Protein AF-A0A9C8AF38-F1 (afdb_monomer_lite)

Secondary structure (DSSP, 8-state):
----S-EEEEE-TT--EEEE-TTS-EEEE-TT-BEEEE---B--TT----BPPEE-TTSSEE--S----B---

pLDDT: mean 88.03, std 12.37, range [38.16, 96.81]

Radius of gyration: 12.89 Å; chains: 1; bounding box: 33×25×34 Å

Foldseek 3Di:
DPPPQWDWDDADPQGWTWTAHPQGWIWTQGPQQFIWTWGHFDADPVGDDTDTFTAAPVRDGDPDPGSVDGDDD

Structure (mmCIF, N/CA/C/O backbone):
data_AF-A0A9C8AF38-F1
#
_entry.id   AF-A0A9C8AF38-F1
#
loop_
_atom_site.group_PDB
_atom_site.id
_atom_site.type_symbol
_atom_site.label_atom_id
_atom_site.label_alt_id
_atom_site.label_comp_id
_atom_site.label_asym_id
_atom_site.label_entity_id
_atom_site.label_seq_id
_atom_site.pdbx_PDB_ins_code
_atom_site.Cartn_x
_atom_site.Cartn_y
_atom_site.Cartn_z
_atom_site.occupancy
_atom_site.B_iso_or_equiv
_atom_site.auth_seq_id
_atom_site.auth_comp_id
_atom_site.auth_asym_id
_atom_site.auth_atom_id
_atom_site.pdbx_PDB_model_num
ATOM 1 N N . MET A 1 1 ? -19.296 -9.153 6.532 1.00 38.59 1 MET A N 1
ATOM 2 C CA . MET A 1 1 ? -18.196 -8.808 5.604 1.00 38.59 1 MET A CA 1
ATOM 3 C C . MET A 1 1 ? -17.561 -10.096 5.112 1.00 38.59 1 MET A C 1
ATOM 5 O O . MET A 1 1 ? -17.044 -10.840 5.933 1.00 38.59 1 MET A O 1
ATOM 9 N N . LYS A 1 2 ? -17.638 -10.408 3.812 1.00 38.16 2 LYS A N 1
ATOM 10 C CA . LYS A 1 2 ? -16.779 -11.454 3.240 1.00 38.16 2 LYS A CA 1
ATOM 11 C C . LYS A 1 2 ? -15.359 -10.901 3.308 1.00 38.16 2 LYS A C 1
ATOM 13 O O . LYS A 1 2 ? -15.073 -9.927 2.618 1.00 38.16 2 LYS A O 1
ATOM 18 N N . THR A 1 3 ? -14.515 -11.441 4.181 1.00 51.88 3 THR A N 1
ATOM 19 C CA . THR A 1 3 ? -13.079 -11.158 4.162 1.00 51.88 3 THR A CA 1
ATOM 20 C C . THR A 1 3 ? -12.609 -11.434 2.742 1.00 51.88 3 THR A C 1
ATOM 22 O O . THR A 1 3 ? -12.749 -12.544 2.237 1.00 51.88 3 THR A O 1
ATOM 25 N N . SER A 1 4 ? -12.131 -10.399 2.063 1.00 69.50 4 SER A N 1
ATOM 26 C CA . SER A 1 4 ? -11.693 -10.386 0.665 1.00 69.50 4 SER A CA 1
ATOM 27 C C . SER A 1 4 ? -10.404 -11.196 0.444 1.00 69.50 4 SER A C 1
ATOM 29 O O . SER A 1 4 ? -9.569 -10.816 -0.362 1.00 69.50 4 SER A O 1
ATOM 31 N N . GLY A 1 5 ? -10.214 -12.282 1.203 1.00 87.62 5 GLY A N 1
ATOM 32 C CA . GLY A 1 5 ? -9.018 -13.123 1.252 1.00 87.62 5 GLY A CA 1
ATOM 33 C C . GLY A 1 5 ? -7.829 -12.509 2.001 1.00 87.62 5 GLY A C 1
ATOM 34 O O . GLY A 1 5 ? -6.752 -13.097 2.007 1.00 87.62 5 GLY A O 1
ATOM 35 N N . PHE A 1 6 ? -7.982 -11.319 2.592 1.00 92.50 6 PHE A N 1
ATOM 36 C CA . PHE A 1 6 ? -6.926 -10.683 3.377 1.00 92.50 6 PHE A CA 1
ATOM 37 C C . PHE A 1 6 ? -6.891 -11.242 4.799 1.00 92.50 6 PHE A C 1
ATOM 39 O O . PHE A 1 6 ? -7.902 -11.259 5.501 1.00 92.50 6 PHE A O 1
ATOM 46 N N . GLU A 1 7 ? -5.706 -11.659 5.225 1.00 95.44 7 GLU A N 1
ATOM 47 C CA . GLU A 1 7 ? -5.443 -12.219 6.545 1.00 95.44 7 GLU A CA 1
ATOM 48 C C . GLU A 1 7 ? -4.567 -11.274 7.362 1.00 95.44 7 GLU A C 1
ATOM 50 O O . GLU A 1 7 ? -3.535 -10.800 6.878 1.00 95.44 7 GLU A O 1
ATOM 55 N N . TYR A 1 8 ? -4.927 -11.052 8.624 1.00 95.31 8 TYR A N 1
ATOM 56 C CA . TYR A 1 8 ? -4.100 -10.294 9.555 1.00 95.31 8 TYR A CA 1
ATOM 57 C C . TYR A 1 8 ?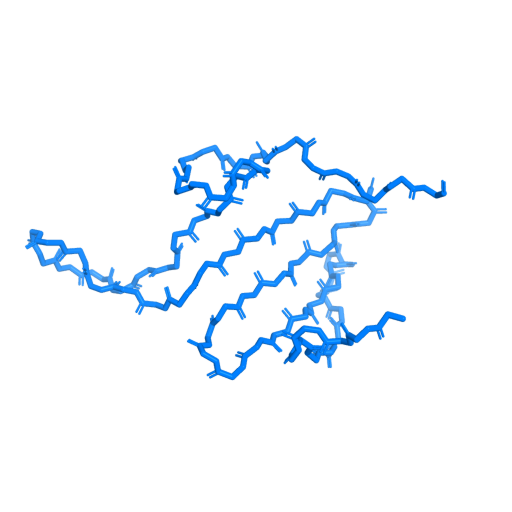 -2.767 -11.012 9.830 1.00 95.31 8 TYR A C 1
ATOM 59 O O . TYR A 1 8 ? -2.718 -12.206 10.124 1.00 95.31 8 TYR A O 1
ATOM 67 N N . ARG A 1 9 ? -1.661 -10.271 9.748 1.00 96.25 9 ARG A N 1
ATOM 68 C CA . ARG A 1 9 ? -0.272 -10.744 9.899 1.00 96.25 9 ARG A CA 1
ATOM 69 C C . ARG A 1 9 ? 0.488 -9.991 10.995 1.00 96.25 9 ARG A C 1
ATOM 71 O O . ARG A 1 9 ? 1.722 -9.933 10.973 1.00 96.25 9 ARG A O 1
ATOM 78 N N . GLY A 1 10 ? -0.237 -9.406 11.945 1.00 95.88 10 GLY A N 1
ATOM 79 C CA . GLY A 1 10 ? 0.336 -8.692 13.085 1.00 95.88 10 GLY A CA 1
ATOM 80 C C . GLY A 1 10 ? 0.519 -7.194 12.851 1.00 95.88 10 GLY A C 1
ATOM 81 O O . GLY A 1 10 ? 0.232 -6.668 11.774 1.00 95.88 10 GLY A O 1
ATOM 82 N N . LYS A 1 11 ? 1.069 -6.524 13.864 1.00 96.81 11 LYS A N 1
ATOM 83 C CA . LYS A 1 11 ? 1.452 -5.108 13.826 1.00 96.81 11 LYS A CA 1
ATOM 84 C C . LYS A 1 11 ? 2.949 -4.944 13.540 1.00 96.81 11 LYS A C 1
ATOM 86 O O . LYS A 1 11 ? 3.737 -5.866 13.764 1.00 96.81 11 LYS A O 1
ATOM 91 N N . THR A 1 12 ? 3.349 -3.821 12.955 1.00 92.88 12 THR A N 1
ATOM 92 C CA . THR A 1 12 ? 4.756 -3.383 12.958 1.00 92.88 12 THR A CA 1
ATOM 93 C C . THR A 1 12 ? 5.101 -2.752 14.309 1.00 92.88 12 THR A C 1
ATOM 95 O O . THR A 1 12 ? 4.203 -2.438 15.085 1.00 92.88 12 THR A O 1
ATOM 98 N N . GLU A 1 13 ? 6.389 -2.525 14.580 1.00 93.69 13 GLU A N 1
ATOM 99 C CA . GLU A 1 13 ? 6.832 -1.756 15.756 1.00 93.69 13 GLU A CA 1
ATOM 100 C C . GLU A 1 13 ? 6.218 -0.345 15.780 1.00 93.69 13 GLU A C 1
ATOM 102 O O . GLU A 1 13 ? 5.774 0.122 16.820 1.00 93.69 13 GLU A O 1
ATOM 107 N N . GLY A 1 14 ? 6.066 0.284 14.607 1.00 90.56 14 GLY A N 1
ATOM 108 C CA . GLY A 1 14 ? 5.357 1.559 14.442 1.00 90.56 14 GLY A CA 1
ATOM 109 C C . GLY A 1 14 ? 3.825 1.469 14.516 1.00 90.56 14 GLY A C 1
ATOM 110 O O . GLY A 1 14 ? 3.151 2.440 14.188 1.00 90.56 14 GLY A O 1
ATOM 111 N N . GLY A 1 15 ? 3.262 0.315 14.888 1.00 92.75 15 GLY A N 1
ATOM 112 C CA . GLY A 1 15 ? 1.829 0.129 15.131 1.00 92.75 15 GLY A CA 1
ATOM 113 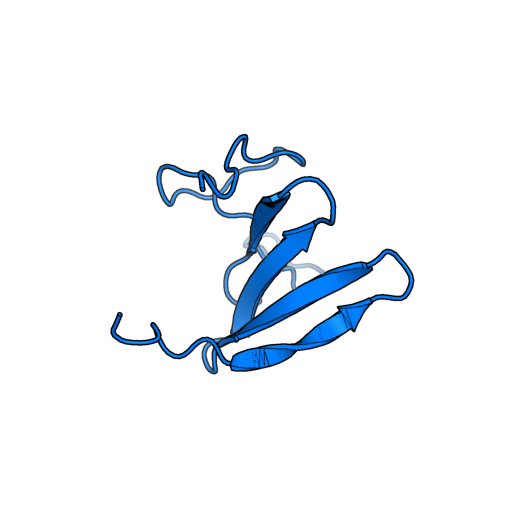C C . GLY A 1 15 ? 0.973 -0.170 13.899 1.00 92.75 15 GLY A C 1
ATOM 114 O O . GLY A 1 15 ? -0.249 -0.178 14.008 1.00 92.75 15 GLY A O 1
ATOM 115 N N . TYR A 1 16 ? 1.570 -0.430 12.733 1.00 93.94 16 TYR A N 1
ATOM 116 C CA . TYR A 1 16 ? 0.805 -0.598 11.494 1.00 93.94 16 TYR A CA 1
ATOM 117 C C . TYR A 1 16 ? 0.233 -2.007 11.455 1.00 93.94 16 TYR A C 1
ATOM 119 O O . TYR A 1 16 ? 1.000 -2.973 11.476 1.00 93.94 16 TYR A O 1
ATOM 127 N N . GLU A 1 17 ? -1.081 -2.149 11.354 1.00 96.38 17 GLU A N 1
ATOM 128 C CA . GLU A 1 17 ? -1.694 -3.451 11.119 1.00 96.38 17 GLU A CA 1
ATOM 129 C C . GLU A 1 17 ? -1.370 -3.932 9.720 1.00 96.38 17 GLU A C 1
ATOM 131 O O . GLU A 1 17 ? -1.480 -3.179 8.758 1.00 96.38 17 GLU A O 1
ATOM 136 N N . LYS A 1 18 ? -0.977 -5.196 9.597 1.00 96.31 18 LYS A N 1
ATOM 137 C CA . LYS A 1 18 ? -0.650 -5.810 8.315 1.00 96.31 18 LYS A CA 1
ATOM 138 C C . LYS A 1 18 ? -1.720 -6.817 7.951 1.00 96.31 18 LYS A C 1
ATOM 140 O O . LYS A 1 18 ? -1.936 -7.761 8.701 1.00 96.31 18 LYS A O 1
ATOM 145 N N . HIS A 1 19 ? -2.309 -6.671 6.775 1.00 95.81 19 HIS A N 1
ATOM 146 C CA . HIS A 1 19 ? -3.306 -7.585 6.226 1.00 95.81 19 HIS A CA 1
ATOM 147 C C . HIS A 1 19 ? -2.856 -8.031 4.835 1.00 95.81 19 HIS A C 1
ATOM 149 O O . HIS A 1 19 ? -2.648 -7.194 3.956 1.00 95.81 19 HIS A O 1
ATOM 155 N N . TYR A 1 20 ? -2.623 -9.328 4.626 1.00 95.88 20 TYR A N 1
ATOM 156 C CA . TYR A 1 20 ? -2.015 -9.867 3.399 1.00 95.88 20 TYR A CA 1
ATOM 157 C C . TYR A 1 20 ? -2.958 -10.808 2.665 1.00 95.88 20 TYR A C 1
ATOM 159 O O . TYR A 1 20 ? -3.633 -11.615 3.293 1.00 95.88 20 TYR A O 1
ATOM 167 N N . HIS A 1 21 ? -2.924 -10.750 1.339 1.00 95.38 21 HIS A N 1
ATOM 168 C CA . HIS A 1 21 ? -3.660 -11.649 0.461 1.00 95.38 21 HIS A CA 1
ATOM 169 C C . HIS A 1 21 ? -2.709 -12.617 -0.267 1.00 95.38 21 HIS A C 1
ATOM 171 O O . HIS A 1 21 ? -1.522 -12.324 -0.458 1.00 95.38 21 HIS A O 1
ATOM 177 N N . LEU A 1 22 ? -3.224 -13.783 -0.673 1.00 95.00 22 LEU A N 1
ATOM 178 C CA . LEU A 1 22 ? -2.447 -14.852 -1.323 1.00 95.00 22 LEU A CA 1
ATOM 179 C C . LEU A 1 22 ? -1.879 -14.457 -2.696 1.00 95.00 22 LEU A C 1
ATOM 181 O O . LEU A 1 22 ? -0.805 -14.919 -3.070 1.00 95.00 22 LEU A O 1
ATOM 185 N N . ASP A 1 23 ? -2.548 -13.557 -3.418 1.00 94.06 23 ASP A N 1
ATOM 186 C CA . ASP A 1 23 ? -2.043 -12.966 -4.673 1.00 94.06 23 ASP A CA 1
ATOM 187 C C . ASP A 1 23 ? -0.808 -12.057 -4.461 1.00 94.06 23 ASP A C 1
ATOM 189 O O . ASP A 1 23 ? -0.155 -11.631 -5.413 1.00 94.06 23 ASP A O 1
ATOM 193 N N . GLY A 1 24 ? -0.463 -11.757 -3.206 1.00 94.88 24 GLY A N 1
ATOM 194 C CA . GLY A 1 24 ? 0.639 -10.887 -2.822 1.00 94.88 24 GLY A CA 1
ATOM 195 C C . GLY A 1 24 ? 0.261 -9.420 -2.615 1.00 94.88 24 GLY A C 1
ATOM 196 O O . GLY A 1 24 ? 1.162 -8.639 -2.279 1.00 94.88 24 GLY A O 1
ATOM 197 N N . SER A 1 25 ? -1.010 -9.056 -2.784 1.00 94.81 25 SER A N 1
ATOM 198 C CA . SER A 1 25 ? -1.573 -7.769 -2.376 1.00 94.81 25 SER A CA 1
ATOM 199 C C . SER A 1 25 ? -1.511 -7.603 -0.857 1.00 94.81 25 SER A C 1
ATOM 201 O O . SER A 1 25 ? -1.503 -8.573 -0.089 1.00 94.81 25 SER A O 1
ATOM 203 N N . ARG A 1 26 ? -1.422 -6.355 -0.396 1.00 95.38 26 ARG A N 1
ATOM 204 C CA . ARG A 1 26 ? -1.334 -6.010 1.028 1.00 95.38 26 ARG A CA 1
ATOM 205 C C . ARG A 1 26 ? -2.137 -4.764 1.339 1.00 95.38 26 ARG A C 1
ATOM 207 O O . ARG A 1 26 ? -2.123 -3.814 0.559 1.00 95.38 26 ARG A O 1
ATOM 214 N N . VAL A 1 27 ? -2.720 -4.756 2.524 1.00 94.00 27 VAL A N 1
ATOM 215 C CA . VAL A 1 27 ? -3.299 -3.584 3.165 1.00 94.00 27 VAL A CA 1
ATOM 216 C C . VAL A 1 27 ? -2.547 -3.355 4.467 1.00 94.00 27 VAL A C 1
ATOM 218 O O . VAL A 1 27 ? -2.367 -4.286 5.254 1.00 94.00 27 VAL A O 1
ATOM 221 N N . HIS A 1 28 ? -2.073 -2.133 4.678 1.00 94.00 28 HIS A N 1
ATOM 222 C CA . HIS A 1 28 ? -1.574 -1.695 5.971 1.00 94.00 28 HIS A CA 1
ATOM 223 C C . HIS A 1 28 ? -2.479 -0.602 6.522 1.00 94.00 28 HIS A C 1
ATOM 225 O O . HIS A 1 28 ? -2.745 0.362 5.812 1.00 94.00 28 HIS A O 1
ATOM 231 N N . ILE A 1 29 ? -2.912 -0.743 7.771 1.00 93.62 29 ILE A N 1
ATOM 232 C CA . ILE A 1 29 ? -3.680 0.288 8.473 1.00 93.62 29 ILE A CA 1
ATOM 233 C C . ILE A 1 29 ? -2.737 0.935 9.477 1.00 93.62 29 ILE A C 1
ATOM 235 O O . ILE A 1 29 ? -2.146 0.248 10.315 1.00 93.62 29 ILE A O 1
ATOM 239 N N . ARG A 1 30 ? -2.533 2.240 9.350 1.00 91.94 30 ARG A N 1
ATOM 240 C CA . ARG A 1 30 ? -1.696 3.012 10.267 1.00 91.94 30 ARG A CA 1
ATOM 241 C C . ARG A 1 30 ? -2.446 3.305 11.576 1.00 91.94 30 ARG A C 1
ATOM 243 O O . ARG A 1 30 ? -3.669 3.207 11.606 1.00 91.94 30 ARG A O 1
ATOM 250 N N . PRO A 1 31 ? -1.741 3.680 12.661 1.00 92.50 31 PRO A N 1
ATOM 251 C CA . PRO A 1 31 ? -2.372 3.991 13.944 1.00 92.50 31 PRO A CA 1
ATOM 252 C C . PRO A 1 31 ? -3.369 5.154 13.887 1.00 92.50 31 PRO A C 1
ATOM 254 O O . PRO A 1 31 ? -4.276 5.207 14.705 1.00 92.50 31 PRO A O 1
ATOM 257 N N . ASP A 1 32 ? -3.200 6.069 12.930 1.00 90.69 32 ASP A N 1
ATOM 258 C CA . ASP A 1 32 ? -4.105 7.193 12.658 1.00 90.69 32 ASP A CA 1
ATOM 259 C C . ASP A 1 32 ? -5.302 6.812 11.765 1.00 90.69 32 ASP A C 1
ATOM 261 O O . ASP A 1 32 ? -6.105 7.670 11.412 1.00 90.69 32 ASP A O 1
ATOM 265 N N . GLY A 1 33 ? -5.421 5.537 11.385 1.00 89.81 33 GLY A N 1
ATOM 266 C CA . GLY A 1 33 ? -6.480 5.033 10.519 1.00 89.81 33 GLY A CA 1
ATOM 267 C C . GLY A 1 33 ? -6.198 5.148 9.019 1.00 89.81 33 GLY A C 1
ATOM 268 O O . GLY A 1 33 ? -7.027 4.674 8.241 1.00 89.81 33 GLY A O 1
ATOM 269 N N . GLU A 1 34 ? -5.059 5.711 8.580 1.00 90.44 34 GLU A N 1
ATOM 270 C CA . GLU A 1 34 ? -4.704 5.761 7.151 1.00 90.44 34 GLU A CA 1
ATOM 271 C C . GLU A 1 34 ? -4.533 4.341 6.587 1.00 90.44 34 GLU A C 1
ATOM 273 O O . GLU A 1 34 ? -3.796 3.508 7.130 1.00 90.44 34 GLU A O 1
ATOM 278 N N . ILE A 1 35 ? -5.179 4.073 5.453 1.00 91.56 35 ILE A N 1
ATOM 279 C CA . ILE A 1 35 ? -5.161 2.787 4.759 1.00 91.56 35 ILE A CA 1
ATOM 280 C C . ILE A 1 35 ? -4.210 2.855 3.565 1.00 91.56 35 ILE A C 1
ATOM 282 O O . ILE A 1 35 ? -4.472 3.508 2.558 1.00 91.56 35 ILE A O 1
ATOM 286 N N . VAL A 1 36 ? -3.124 2.087 3.622 1.00 92.50 36 VAL A N 1
ATOM 287 C CA . VAL A 1 36 ? -2.178 1.928 2.511 1.00 92.50 36 VAL A CA 1
ATOM 288 C C . VAL A 1 36 ? -2.412 0.593 1.816 1.00 92.50 36 VAL A C 1
ATOM 290 O O . VAL A 1 36 ? -2.109 -0.469 2.365 1.00 92.50 36 VAL A O 1
ATOM 293 N N . ARG A 1 37 ? -2.881 0.638 0.566 1.00 93.25 37 ARG A N 1
ATOM 294 C CA . ARG A 1 37 ? -3.082 -0.547 -0.279 1.00 93.25 37 ARG A CA 1
ATOM 295 C C . ARG A 1 37 ? -1.936 -0.713 -1.266 1.00 93.25 37 ARG A C 1
ATOM 297 O O . ARG A 1 37 ? -1.506 0.243 -1.911 1.00 93.25 37 ARG A O 1
ATOM 304 N N . THR A 1 38 ? -1.447 -1.939 -1.413 1.00 95.00 38 THR A N 1
ATOM 305 C CA . THR A 1 38 ? -0.461 -2.294 -2.438 1.00 95.00 38 THR A CA 1
ATOM 306 C C . THR A 1 38 ? -0.848 -3.577 -3.154 1.00 95.00 38 THR A C 1
ATOM 308 O O . THR A 1 38 ? -1.340 -4.510 -2.522 1.00 95.00 38 THR A O 1
ATOM 311 N N . GLY A 1 39 ? -0.606 -3.629 -4.461 1.00 94.56 39 GLY A N 1
ATOM 312 C CA . GLY A 1 39 ? -0.881 -4.808 -5.278 1.00 94.56 39 GLY A CA 1
ATOM 313 C C . GLY A 1 39 ? 0.208 -5.892 -5.203 1.00 94.56 39 GLY A C 1
ATOM 314 O O . GLY A 1 39 ? 1.192 -5.778 -4.449 1.00 94.56 39 GLY A O 1
ATOM 315 N N . PRO A 1 40 ? 0.083 -6.943 -6.032 1.00 95.69 40 PRO A N 1
ATOM 316 C CA . PRO A 1 40 ? 1.104 -7.967 -6.200 1.00 95.69 40 PRO A CA 1
ATOM 317 C C . PRO A 1 40 ? 2.447 -7.382 -6.643 1.00 95.69 40 PRO A C 1
ATOM 319 O O . PRO A 1 40 ? 2.560 -6.250 -7.110 1.00 95.69 40 PRO A O 1
ATOM 322 N N . LYS A 1 41 ? 3.514 -8.166 -6.478 1.00 95.25 41 LYS A N 1
ATOM 323 C CA . LYS A 1 41 ? 4.854 -7.733 -6.884 1.00 95.25 41 LYS A CA 1
ATOM 324 C C . LYS A 1 41 ? 4.919 -7.829 -8.402 1.00 95.25 41 LYS A C 1
ATOM 326 O O . LYS A 1 41 ? 4.733 -8.921 -8.929 1.00 95.25 41 LYS A O 1
ATOM 331 N N . MET A 1 42 ? 5.258 -6.740 -9.076 1.00 93.94 42 MET A N 1
ATOM 332 C CA . MET A 1 42 ? 5.416 -6.709 -10.528 1.00 93.94 42 MET A CA 1
ATOM 333 C C . MET A 1 42 ? 6.840 -6.331 -10.927 1.00 93.94 42 MET A C 1
ATOM 335 O O . MET A 1 42 ? 7.550 -5.642 -10.188 1.00 93.94 42 MET A O 1
ATOM 339 N N . THR A 1 43 ? 7.267 -6.822 -12.088 1.00 94.56 43 THR A N 1
ATOM 340 C CA . THR A 1 43 ? 8.515 -6.404 -12.732 1.00 94.56 43 THR A CA 1
ATOM 341 C C . THR A 1 43 ? 8.226 -5.140 -13.550 1.00 94.56 43 THR A C 1
ATOM 343 O O . THR A 1 43 ? 7.261 -5.154 -14.315 1.00 94.56 43 THR A O 1
ATOM 346 N N . PRO A 1 44 ? 9.013 -4.058 -13.416 1.00 91.38 44 PRO A N 1
ATOM 347 C CA . PRO A 1 44 ? 8.856 -2.884 -14.271 1.00 91.38 44 PRO A CA 1
ATOM 348 C C . PRO A 1 44 ? 9.101 -3.234 -15.745 1.00 91.38 44 PRO A C 1
ATOM 350 O O . PRO A 1 44 ? 9.953 -4.068 -16.050 1.00 91.38 44 PRO A O 1
ATOM 353 N N . GLN A 1 45 ? 8.400 -2.564 -16.663 1.00 88.12 45 GLN A N 1
ATOM 354 C CA . GLN A 1 45 ? 8.519 -2.822 -18.104 1.00 88.12 45 GLN A CA 1
ATOM 355 C C . GLN A 1 45 ? 9.938 -2.569 -18.641 1.00 88.12 45 GLN A C 1
ATOM 357 O O . GLN A 1 45 ? 10.415 -3.312 -19.490 1.00 88.12 45 GLN A O 1
ATOM 362 N N . ALA A 1 46 ? 10.640 -1.573 -18.094 1.00 89.88 46 ALA A N 1
ATOM 363 C CA . ALA A 1 46 ? 12.029 -1.256 -18.433 1.00 89.88 46 ALA A CA 1
ATOM 364 C C . ALA A 1 46 ? 13.067 -2.172 -17.740 1.00 89.88 46 ALA A C 1
ATOM 366 O O . ALA A 1 46 ? 14.263 -1.889 -17.769 1.00 89.88 46 ALA A O 1
ATOM 367 N N . GLY A 1 47 ? 12.628 -3.252 -17.083 1.00 88.94 47 GLY A N 1
ATOM 368 C CA . GLY A 1 47 ? 13.468 -4.056 -16.198 1.00 88.94 47 GLY A CA 1
ATOM 369 C C . GLY A 1 47 ? 13.684 -3.406 -14.824 1.00 88.94 47 GLY A C 1
ATOM 370 O O . GLY A 1 47 ? 13.208 -2.309 -14.541 1.00 88.94 47 GLY A O 1
ATOM 371 N N . GLY A 1 48 ? 14.373 -4.116 -13.923 1.00 90.62 48 GLY A N 1
ATOM 372 C CA . GLY A 1 48 ? 14.719 -3.623 -12.584 1.00 90.62 48 GLY A CA 1
ATOM 373 C C . GLY A 1 48 ? 14.087 -4.394 -11.420 1.00 90.62 48 GLY A C 1
ATOM 374 O O . GLY A 1 48 ? 13.567 -5.503 -11.567 1.00 90.62 48 GLY A O 1
ATOM 375 N N . LYS A 1 49 ? 14.177 -3.816 -10.214 1.00 94.06 49 LYS A N 1
ATOM 376 C CA . LYS A 1 49 ? 13.738 -4.463 -8.967 1.00 94.06 49 LYS A CA 1
ATOM 377 C C . LYS A 1 49 ? 12.213 -4.580 -8.926 1.00 94.06 49 LYS A C 1
ATOM 379 O O . LYS A 1 49 ? 11.502 -3.588 -9.056 1.00 94.06 49 LYS A O 1
ATOM 384 N N . LYS A 1 50 ? 11.713 -5.792 -8.659 1.00 94.56 50 LYS A N 1
ATOM 385 C CA . LYS A 1 50 ? 10.280 -6.030 -8.436 1.00 94.56 50 LYS A CA 1
ATOM 386 C C . LYS A 1 50 ? 9.765 -5.172 -7.281 1.00 94.56 50 LYS A C 1
ATOM 388 O O . LYS A 1 50 ? 10.339 -5.197 -6.187 1.00 94.56 50 LYS A O 1
ATOM 393 N N . TYR A 1 51 ? 8.647 -4.494 -7.494 1.00 93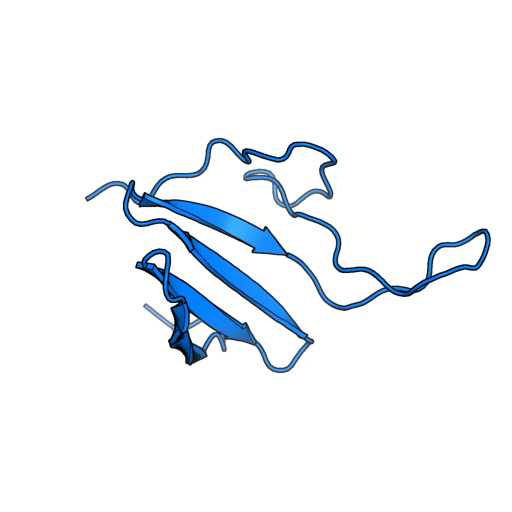.81 51 TYR A N 1
ATOM 394 C CA . TYR A 1 51 ? 8.009 -3.625 -6.504 1.00 93.81 51 TYR A CA 1
ATOM 395 C C . TYR A 1 51 ? 6.513 -3.928 -6.399 1.00 93.81 51 TYR A C 1
ATOM 397 O O . TYR A 1 51 ? 5.964 -4.651 -7.227 1.00 93.81 51 TYR A O 1
ATOM 405 N N . ARG A 1 52 ? 5.866 -3.417 -5.347 1.00 94.50 52 ARG A N 1
ATOM 406 C CA . ARG A 1 52 ? 4.405 -3.458 -5.202 1.00 94.50 52 ARG A CA 1
ATOM 407 C C . ARG A 1 52 ? 3.850 -2.080 -5.551 1.00 94.50 52 ARG A C 1
ATOM 409 O O . ARG A 1 52 ? 4.269 -1.128 -4.888 1.00 94.50 52 ARG A O 1
ATOM 416 N N . PRO A 1 53 ? 2.974 -1.940 -6.558 1.00 93.94 53 PRO A N 1
ATOM 417 C CA . PRO A 1 53 ? 2.351 -0.656 -6.844 1.00 93.94 53 PRO A CA 1
ATOM 418 C C . PRO A 1 53 ? 1.433 -0.279 -5.680 1.00 93.94 53 PRO A C 1
ATOM 420 O O . PRO A 1 53 ? 0.766 -1.151 -5.118 1.00 93.94 53 PRO A O 1
ATOM 423 N N . ARG A 1 54 ? 1.403 1.002 -5.308 1.00 94.06 54 ARG A N 1
ATOM 424 C CA . ARG A 1 54 ? 0.374 1.517 -4.397 1.00 94.06 54 ARG A CA 1
ATOM 425 C C . ARG A 1 54 ? -0.915 1.685 -5.174 1.00 94.06 54 ARG A C 1
ATOM 427 O O . ARG A 1 54 ? -0.865 2.086 -6.332 1.00 94.06 54 ARG A O 1
ATOM 434 N N . ILE A 1 55 ? -2.034 1.383 -4.536 1.00 92.50 55 ILE A N 1
ATOM 435 C CA . ILE A 1 55 ? -3.358 1.456 -5.145 1.00 92.50 55 ILE A CA 1
ATOM 436 C C . ILE A 1 55 ? -4.134 2.567 -4.444 1.00 92.50 55 ILE A C 1
ATOM 438 O O . ILE A 1 55 ? -4.328 2.504 -3.229 1.00 92.50 55 ILE A O 1
ATOM 442 N N . GLY A 1 56 ? -4.527 3.586 -5.206 1.00 90.44 56 GLY A N 1
ATOM 443 C CA . GLY A 1 56 ? -5.342 4.699 -4.731 1.00 90.44 56 GLY A CA 1
ATOM 444 C C . GLY A 1 56 ? -6.777 4.270 -4.414 1.00 90.44 56 GLY A C 1
ATOM 445 O O . GLY A 1 56 ? -7.162 3.140 -4.732 1.00 90.44 56 GLY A O 1
ATOM 446 N N . PRO A 1 57 ? -7.581 5.145 -3.786 1.00 87.69 57 PRO A N 1
ATOM 447 C CA . PRO A 1 57 ? -8.973 4.867 -3.418 1.00 87.69 57 PRO A CA 1
ATOM 448 C C . PRO A 1 57 ? -9.846 4.528 -4.637 1.00 87.69 57 PRO A C 1
ATOM 450 O O . PRO A 1 57 ? -10.750 3.703 -4.537 1.00 87.69 57 PRO A O 1
ATOM 453 N N . ASP A 1 58 ? -9.495 5.070 -5.803 1.00 88.94 58 ASP A N 1
ATOM 454 C CA . ASP A 1 58 ? -10.092 4.815 -7.119 1.00 88.94 58 ASP A CA 1
ATOM 455 C C . ASP A 1 58 ? -9.721 3.451 -7.735 1.00 88.94 58 ASP A C 1
ATOM 457 O O . ASP A 1 58 ? -10.139 3.134 -8.845 1.00 88.94 58 ASP A O 1
ATOM 461 N N . SER A 1 59 ? -8.955 2.630 -7.014 1.00 87.31 59 SER A N 1
ATOM 462 C CA . SER A 1 59 ? -8.434 1.329 -7.454 1.00 87.31 59 SER A CA 1
ATOM 463 C C . SER A 1 59 ? -7.371 1.386 -8.558 1.00 87.31 59 SER A C 1
ATOM 465 O O . SER A 1 59 ? -6.991 0.335 -9.079 1.00 87.31 59 SER A O 1
ATOM 467 N N . ASN A 1 60 ? -6.818 2.563 -8.869 1.00 91.06 60 ASN A N 1
ATOM 468 C CA . ASN A 1 60 ? -5.731 2.699 -9.839 1.00 91.06 60 ASN A CA 1
ATOM 469 C C . ASN A 1 60 ? -4.353 2.785 -9.164 1.00 91.06 60 ASN A C 1
ATOM 471 O O . ASN A 1 60 ? -4.235 3.205 -8.007 1.00 91.06 60 ASN A O 1
ATOM 475 N N . PRO A 1 61 ? -3.270 2.408 -9.871 1.00 91.75 61 PRO A N 1
ATOM 476 C CA . PRO A 1 61 ? -1.919 2.639 -9.391 1.00 91.75 61 PRO A CA 1
ATOM 477 C C . PRO A 1 61 ? -1.650 4.124 -9.132 1.00 91.75 61 PRO A C 1
ATOM 479 O O . PRO A 1 61 ? -1.961 4.977 -9.959 1.00 91.75 61 PRO A O 1
ATOM 482 N N . THR A 1 62 ? -1.003 4.424 -8.011 1.00 91.06 62 THR A N 1
ATOM 483 C CA . THR A 1 62 ? -0.594 5.784 -7.650 1.00 91.06 62 THR A CA 1
ATOM 484 C C . THR A 1 62 ? 0.860 5.823 -7.197 1.00 91.06 62 THR A C 1
ATOM 486 O O . THR A 1 62 ? 1.407 4.846 -6.677 1.00 91.06 62 THR A O 1
ATOM 489 N N . THR A 1 63 ? 1.498 6.973 -7.389 1.00 88.62 63 THR A N 1
ATOM 490 C CA . THR A 1 63 ? 2.811 7.291 -6.815 1.00 88.62 63 THR A CA 1
ATOM 491 C C . THR A 1 63 ? 2.689 7.983 -5.459 1.00 88.62 63 THR A C 1
ATOM 493 O O . THR A 1 63 ? 3.689 8.108 -4.751 1.00 88.62 6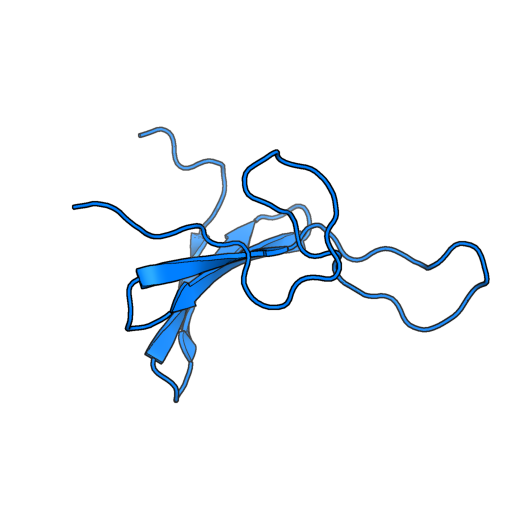3 THR A O 1
ATOM 496 N N . SER A 1 64 ? 1.478 8.404 -5.069 1.00 85.81 64 SER A N 1
ATOM 497 C CA . SER A 1 64 ? 1.260 9.097 -3.803 1.00 85.81 64 SER A CA 1
ATOM 498 C C . SER A 1 64 ? 1.580 8.196 -2.617 1.00 85.81 64 SER A C 1
ATOM 500 O O . SER A 1 64 ? 1.205 7.020 -2.561 1.00 85.81 64 SER A O 1
ATOM 502 N N . HIS A 1 65 ? 2.270 8.773 -1.634 1.00 77.25 65 HIS A N 1
ATOM 503 C CA . HIS A 1 65 ? 2.577 8.077 -0.395 1.00 77.25 65 HIS A CA 1
ATOM 504 C C . HIS A 1 65 ? 1.397 8.019 0.578 1.00 77.25 65 HIS A C 1
ATOM 506 O O . HIS A 1 65 ? 1.380 7.142 1.443 1.00 77.25 65 HIS A O 1
ATOM 512 N N . ASN A 1 66 ? 0.444 8.930 0.408 1.00 78.06 66 ASN A N 1
ATOM 513 C CA . ASN A 1 66 ? -0.792 9.009 1.161 1.00 78.06 66 ASN A CA 1
ATOM 514 C C . ASN A 1 66 ? -1.944 8.860 0.161 1.00 78.06 66 ASN A C 1
ATOM 516 O O . ASN A 1 66 ? -2.094 9.669 -0.759 1.00 78.06 66 ASN A O 1
ATOM 520 N N . THR A 1 67 ? -2.694 7.774 0.283 1.00 71.88 67 THR A N 1
ATOM 521 C CA . THR A 1 67 ? -3.830 7.467 -0.598 1.00 71.88 67 THR A CA 1
ATOM 522 C C . THR A 1 67 ? -5.067 8.296 -0.248 1.00 71.88 67 THR A C 1
ATOM 524 O O . THR A 1 67 ? -6.010 8.303 -1.032 1.00 71.88 67 THR A O 1
ATOM 527 N N . GLY A 1 68 ? -5.071 9.004 0.888 1.00 74.56 68 GLY A N 1
ATOM 528 C CA . GLY A 1 68 ? -6.224 9.754 1.393 1.00 74.56 68 GLY A CA 1
ATOM 529 C C . GLY A 1 68 ? -7.367 8.861 1.883 1.00 74.56 68 GLY A C 1
ATOM 530 O O . GLY A 1 68 ? -8.453 9.357 2.154 1.00 74.56 68 GLY A O 1
ATOM 531 N N . GLU A 1 69 ? -7.139 7.550 1.970 1.00 82.00 69 GLU A N 1
ATOM 532 C CA . GLU A 1 69 ? -8.121 6.571 2.426 1.00 82.00 69 GLU A CA 1
ATOM 533 C C . GLU A 1 69 ? -7.961 6.371 3.934 1.00 82.00 69 GLU A C 1
A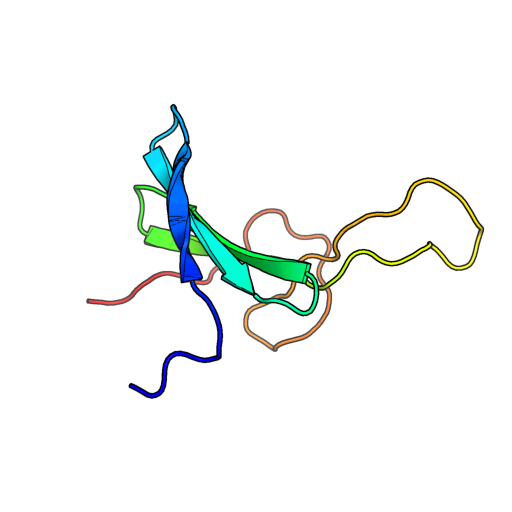TOM 535 O O . GLU A 1 69 ? -6.869 6.054 4.407 1.00 82.00 69 GLU A O 1
ATOM 540 N N . THR A 1 70 ? -9.042 6.549 4.689 1.00 83.62 70 THR A N 1
ATOM 541 C CA . THR A 1 70 ? -9.070 6.354 6.143 1.00 83.62 70 THR A CA 1
ATOM 542 C C . THR A 1 70 ? -10.182 5.389 6.520 1.00 83.62 70 THR A C 1
ATOM 544 O O . THR A 1 70 ? -11.244 5.394 5.894 1.00 83.62 70 THR A O 1
ATOM 547 N N . LEU A 1 71 ? -9.965 4.581 7.560 1.00 76.38 71 LEU A N 1
ATOM 548 C CA . LEU A 1 71 ? -11.084 3.923 8.231 1.00 76.38 71 LEU A CA 1
ATOM 549 C C . LEU A 1 71 ? -11.994 5.008 8.813 1.00 76.38 71 LEU A C 1
ATOM 551 O O . LEU A 1 71 ? -11.542 5.853 9.581 1.00 76.38 71 LEU A O 1
ATOM 555 N N . ILE A 1 72 ? -13.253 5.00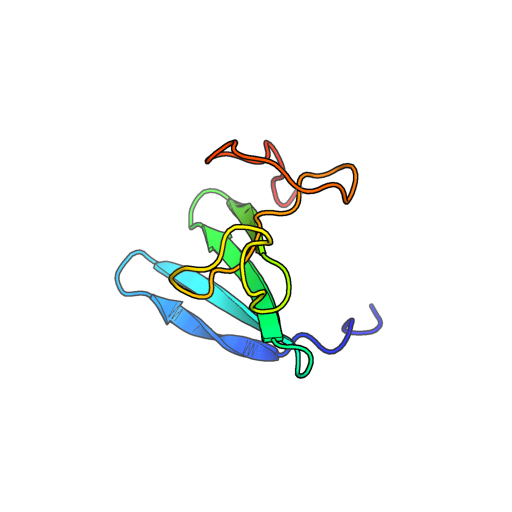4 8.390 1.00 62.72 72 ILE A N 1
ATOM 556 C CA . ILE A 1 72 ? -14.308 5.801 9.010 1.00 62.72 72 ILE A CA 1
ATOM 557 C C . ILE A 1 72 ? -15.023 4.843 9.965 1.00 62.72 72 ILE A C 1
ATOM 559 O O . ILE A 1 72 ? -15.416 3.758 9.528 1.00 62.72 72 ILE A O 1
ATOM 563 N N . ASP A 1 73 ? -15.098 5.223 11.242 1.00 52.00 73 ASP A N 1
ATOM 564 C CA . ASP A 1 73 ? -15.852 4.510 12.287 1.00 52.00 73 ASP A CA 1
ATOM 565 C C . ASP A 1 73 ? -17.355 4.420 11.965 1.00 52.00 73 ASP A C 1
ATOM 567 O O . ASP A 1 73 ? -17.908 5.394 11.394 1.00 52.00 73 ASP A O 1
#

Sequence (73 aa):
MKTSGFEYRGKTEGGYEKHYHLDGSRVHIRPDGEIVRTGPKMTPQAGGKKYRPRIGPDSNPTTSHNTGETLID